Protein AF-A0A930MY38-F1 (afdb_monomer_lite)

pLDDT: mean 92.14, std 6.18, range [70.62, 98.31]

Radius of gyration: 33.49 Å; chains: 1; bounding box: 70×66×94 Å

Structure (mmCIF, N/CA/C/O backbone):
data_AF-A0A930MY38-F1
#
_entry.id   AF-A0A930MY38-F1
#
loop_
_atom_site.group_PDB
_atom_site.id
_atom_site.type_symbol
_atom_site.label_atom_id
_atom_site.label_alt_id
_atom_site.label_comp_id
_atom_site.label_asym_id
_atom_site.label_entity_id
_atom_site.label_seq_id
_atom_site.pdbx_PDB_ins_code
_atom_site.Cartn_x
_atom_site.Cartn_y
_atom_site.Cartn_z
_atom_site.occupancy
_atom_site.B_iso_or_equiv
_atom_site.auth_seq_id
_atom_site.auth_comp_id
_atom_site.auth_asym_id
_atom_site.auth_atom_id
_atom_site.pdbx_PDB_model_num
ATOM 1 N N . MET A 1 1 ? -13.242 -18.104 1.086 1.00 77.19 1 MET A N 1
ATOM 2 C CA . MET A 1 1 ? -12.466 -17.080 1.807 1.00 77.19 1 MET A CA 1
ATOM 3 C C . MET A 1 1 ? -13.375 -16.402 2.815 1.00 77.19 1 MET A C 1
ATOM 5 O O . MET A 1 1 ? -14.474 -16.008 2.438 1.00 77.19 1 MET A O 1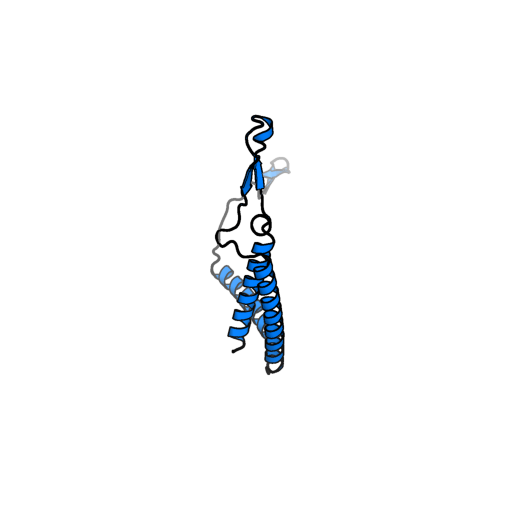
ATOM 9 N N . ASN A 1 2 ? -12.965 -16.308 4.077 1.00 91.88 2 ASN A N 1
ATOM 10 C CA . ASN A 1 2 ? -13.695 -15.535 5.090 1.00 91.88 2 ASN A CA 1
ATOM 11 C C . ASN A 1 2 ? -13.274 -14.049 5.066 1.00 91.88 2 ASN A C 1
ATOM 13 O O . ASN A 1 2 ? -12.305 -13.670 4.410 1.00 91.88 2 ASN A O 1
ATOM 17 N N . LEU A 1 3 ? -13.990 -13.188 5.797 1.00 91.69 3 LEU A N 1
ATOM 18 C CA . LEU A 1 3 ? -13.730 -11.742 5.790 1.00 91.69 3 LEU A CA 1
ATOM 19 C C . LEU A 1 3 ? -12.327 -11.382 6.323 1.00 91.69 3 LEU A C 1
ATOM 21 O O . LEU A 1 3 ? -11.711 -10.423 5.866 1.00 91.69 3 LEU A O 1
ATOM 25 N N . LYS A 1 4 ? -11.786 -12.175 7.256 1.00 92.88 4 LYS A N 1
ATOM 26 C CA . LYS A 1 4 ? -10.430 -11.987 7.789 1.00 92.88 4 LYS A CA 1
ATOM 27 C C . LYS A 1 4 ? -9.374 -12.228 6.709 1.00 92.88 4 LYS A C 1
ATOM 29 O O . LYS A 1 4 ? -8.497 -11.388 6.523 1.00 92.88 4 LYS A O 1
ATOM 34 N N . GLU A 1 5 ? -9.467 -13.351 6.006 1.00 96.31 5 GLU A N 1
ATOM 35 C CA . GLU A 1 5 ? -8.592 -13.690 4.880 1.00 96.31 5 GLU A CA 1
ATOM 36 C C . GLU A 1 5 ? -8.712 -12.650 3.762 1.00 96.31 5 GLU A C 1
ATOM 38 O O . GLU A 1 5 ? -7.701 -12.242 3.198 1.00 96.31 5 GLU A O 1
ATOM 43 N N . ALA A 1 6 ? -9.922 -12.141 3.506 1.00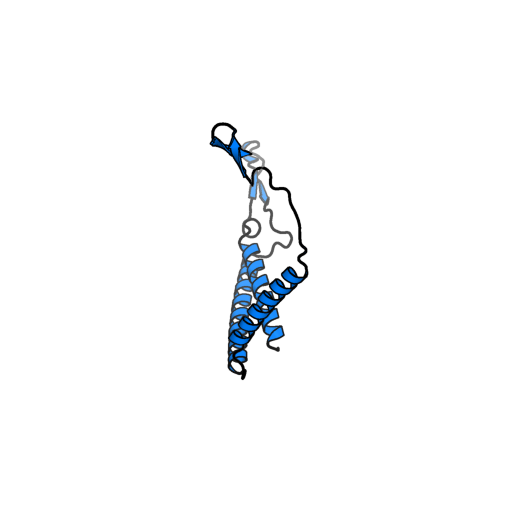 96.12 6 ALA A N 1
ATOM 44 C CA . ALA A 1 6 ? -10.151 -11.089 2.521 1.00 96.12 6 ALA A CA 1
ATOM 45 C C . ALA A 1 6 ? -9.376 -9.803 2.857 1.00 96.12 6 ALA A C 1
ATOM 47 O O . ALA A 1 6 ? -8.677 -9.261 2.004 1.00 96.12 6 ALA A O 1
ATOM 48 N N . PHE A 1 7 ? -9.414 -9.342 4.113 1.00 95.25 7 PHE A N 1
ATOM 49 C CA . PHE A 1 7 ? -8.623 -8.180 4.538 1.00 95.25 7 PHE A CA 1
ATOM 50 C C . PHE A 1 7 ? -7.111 -8.435 4.508 1.00 95.25 7 PHE A C 1
ATOM 52 O O . PHE A 1 7 ? -6.336 -7.530 4.195 1.00 95.25 7 PHE A O 1
ATOM 59 N N . GLN A 1 8 ? -6.670 -9.656 4.819 1.00 96.62 8 GLN A N 1
ATOM 60 C CA . GLN A 1 8 ? -5.258 -10.028 4.691 1.00 96.62 8 GLN A CA 1
ATOM 61 C C . GLN A 1 8 ? -4.809 -9.982 3.229 1.00 96.62 8 GLN A C 1
ATOM 63 O O . GLN A 1 8 ? -3.771 -9.391 2.933 1.00 96.62 8 GLN A O 1
ATOM 68 N N . MET A 1 9 ? -5.619 -10.523 2.318 1.00 97.19 9 MET A N 1
ATOM 69 C CA . MET A 1 9 ? -5.357 -10.468 0.885 1.00 97.19 9 MET A CA 1
ATOM 70 C C . MET A 1 9 ? -5.335 -9.022 0.378 1.00 97.19 9 MET A C 1
ATOM 72 O O . MET A 1 9 ? -4.417 -8.642 -0.338 1.00 97.19 9 MET A O 1
ATOM 76 N N . GLN A 1 10 ? -6.254 -8.165 0.834 1.00 96.44 10 GLN A N 1
ATOM 77 C CA . GLN A 1 10 ? -6.267 -6.742 0.474 1.00 96.44 10 GLN A CA 1
ATOM 78 C C . GLN A 1 10 ? -4.965 -6.019 0.869 1.00 96.44 10 GLN A C 1
ATOM 80 O O . GLN A 1 10 ? -4.473 -5.162 0.126 1.00 96.44 10 GLN A O 1
ATOM 85 N N . LYS A 1 11 ? -4.379 -6.381 2.020 1.00 97.00 11 LYS A N 1
ATOM 86 C CA . LYS A 1 11 ? -3.070 -5.872 2.450 1.00 97.00 11 LYS A CA 1
ATOM 87 C C . LYS A 1 11 ? -1.939 -6.390 1.557 1.00 97.00 11 LYS A C 1
ATOM 89 O O . LYS A 1 11 ? -1.064 -5.611 1.193 1.00 97.00 11 LYS A O 1
ATOM 94 N N . ILE A 1 12 ? -1.959 -7.676 1.201 1.00 97.81 12 ILE A N 1
ATOM 95 C CA . ILE A 1 12 ? -0.956 -8.285 0.314 1.00 97.81 12 ILE A CA 1
ATOM 96 C C . ILE A 1 12 ? -0.997 -7.628 -1.067 1.00 97.81 12 ILE A C 1
ATOM 98 O O . ILE A 1 12 ? 0.041 -7.181 -1.540 1.00 97.81 12 ILE A O 1
ATOM 102 N N . LEU A 1 13 ? -2.184 -7.493 -1.665 1.00 97.88 13 LEU A N 1
ATOM 103 C CA . LEU A 1 13 ? -2.363 -6.845 -2.966 1.00 97.88 13 LEU A CA 1
ATOM 104 C C . LEU A 1 13 ? -1.860 -5.400 -2.953 1.00 97.88 13 LEU A C 1
ATOM 106 O O . LEU A 1 13 ? -1.171 -4.988 -3.875 1.00 97.88 13 LEU A O 1
ATOM 110 N N . SER A 1 14 ? -2.153 -4.638 -1.894 1.00 97.69 14 SER A N 1
ATOM 111 C CA . SER A 1 14 ? -1.667 -3.254 -1.785 1.00 97.69 14 SER A CA 1
ATOM 112 C C . SER A 1 14 ? -0.141 -3.184 -1.720 1.00 97.69 14 SER A C 1
ATOM 114 O O . SER A 1 14 ? 0.446 -2.379 -2.429 1.00 97.69 14 SER A O 1
ATOM 116 N N . ARG A 1 15 ? 0.499 -4.079 -0.958 1.00 98.19 15 ARG A N 1
ATOM 117 C CA . ARG A 1 15 ? 1.964 -4.162 -0.908 1.00 98.19 15 ARG A CA 1
ATOM 118 C C . ARG A 1 15 ? 2.566 -4.527 -2.268 1.00 98.19 15 ARG A C 1
ATOM 120 O O . ARG A 1 15 ? 3.545 -3.919 -2.665 1.00 98.19 15 ARG A O 1
ATOM 127 N N . LEU A 1 16 ? 1.989 -5.500 -2.977 1.00 97.88 16 LEU A N 1
ATOM 128 C CA . LEU A 1 16 ? 2.488 -5.913 -4.296 1.00 97.88 16 LEU A CA 1
ATOM 129 C C . LEU A 1 16 ? 2.347 -4.798 -5.340 1.00 97.88 16 LEU A C 1
ATOM 131 O O . LEU A 1 16 ? 3.224 -4.628 -6.178 1.00 97.88 16 LEU A O 1
ATOM 135 N N . LEU A 1 17 ? 1.261 -4.022 -5.277 1.00 98.31 17 LEU A N 1
ATOM 136 C CA . LEU A 1 17 ? 1.071 -2.848 -6.130 1.00 98.31 17 LEU A CA 1
ATOM 137 C C . LEU A 1 17 ? 2.118 -1.765 -5.860 1.00 98.31 17 LEU A C 1
ATOM 139 O O . LEU A 1 17 ? 2.628 -1.177 -6.808 1.00 98.31 17 LEU A O 1
ATOM 143 N N . GLU A 1 18 ? 2.434 -1.508 -4.589 1.00 98.00 18 GLU A N 1
ATOM 144 C CA . GLU A 1 18 ? 3.494 -0.573 -4.191 1.00 98.00 18 GLU A CA 1
ATOM 145 C C . GLU A 1 18 ? 4.872 -1.059 -4.654 1.00 98.00 18 GLU A C 1
ATOM 147 O O . GLU A 1 18 ? 5.649 -0.276 -5.185 1.00 98.00 18 GLU A O 1
ATOM 152 N N . GLU A 1 19 ? 5.157 -2.354 -4.517 1.00 96.25 19 GLU A N 1
ATOM 153 C CA . GLU A 1 19 ? 6.422 -2.961 -4.942 1.00 96.25 19 GLU A CA 1
ATOM 154 C C . GLU A 1 19 ? 6.608 -2.898 -6.463 1.00 96.25 19 GLU A C 1
ATOM 156 O O . GLU A 1 19 ? 7.650 -2.459 -6.943 1.00 96.25 19 GLU A O 1
ATOM 161 N N . ALA A 1 20 ? 5.574 -3.247 -7.233 1.00 96.25 20 ALA A N 1
ATOM 162 C CA . ALA A 1 20 ? 5.607 -3.134 -8.687 1.00 96.25 20 ALA A CA 1
ATOM 163 C C . ALA A 1 20 ? 5.710 -1.671 -9.156 1.00 96.25 20 ALA A C 1
ATOM 165 O O . ALA A 1 20 ? 6.434 -1.391 -10.107 1.00 96.25 20 ALA A O 1
ATOM 166 N N . ALA A 1 21 ? 5.035 -0.732 -8.483 1.00 96.56 21 ALA A N 1
ATOM 167 C CA . ALA A 1 21 ? 5.174 0.691 -8.785 1.00 96.56 21 ALA A CA 1
ATOM 168 C C . ALA A 1 21 ? 6.590 1.198 -8.479 1.00 96.56 21 ALA A C 1
ATOM 170 O O . ALA A 1 21 ? 7.180 1.867 -9.315 1.00 96.56 21 ALA A O 1
ATOM 171 N N . SER A 1 22 ? 7.157 0.825 -7.328 1.00 95.62 22 SER A N 1
ATOM 172 C CA . SER A 1 22 ? 8.527 1.189 -6.951 1.00 95.62 22 SER A CA 1
ATOM 173 C C . SER A 1 22 ? 9.561 0.630 -7.925 1.00 95.62 22 SER A C 1
ATOM 175 O O . SER A 1 22 ? 10.534 1.312 -8.218 1.00 95.62 22 SER A O 1
ATOM 177 N N . TYR A 1 23 ? 9.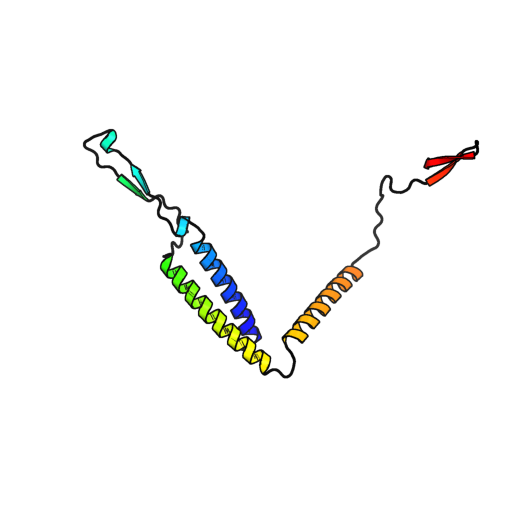358 -0.587 -8.438 1.00 95.31 23 TYR A N 1
ATOM 178 C CA . TYR A 1 23 ? 10.242 -1.171 -9.448 1.00 95.31 23 TYR A CA 1
ATOM 179 C C . TYR A 1 23 ? 10.228 -0.372 -10.759 1.00 95.31 23 TYR A C 1
ATOM 181 O O . TYR A 1 23 ? 11.269 -0.203 -11.384 1.00 95.31 23 TYR A O 1
ATOM 189 N N . LEU A 1 24 ? 9.049 0.103 -11.176 1.00 94.31 24 LEU A N 1
ATOM 190 C CA . LEU A 1 24 ? 8.867 0.894 -12.398 1.00 94.31 24 LEU A CA 1
ATOM 191 C C . LEU A 1 24 ? 9.283 2.365 -12.248 1.00 94.31 24 LEU A C 1
ATOM 193 O O . LEU A 1 24 ? 9.557 3.013 -13.253 1.00 94.31 24 LEU A O 1
ATOM 197 N N . ASP A 1 25 ? 9.283 2.894 -11.025 1.00 95.38 25 ASP A N 1
ATOM 198 C CA . ASP A 1 25 ? 9.746 4.252 -10.705 1.00 95.38 25 ASP A CA 1
ATOM 199 C C . ASP A 1 25 ? 11.280 4.350 -10.708 1.00 95.38 25 ASP A C 1
ATOM 201 O O . ASP A 1 25 ? 11.850 5.398 -11.006 1.00 95.38 25 ASP A O 1
ATOM 205 N N . ASP A 1 26 ? 11.953 3.236 -10.425 1.00 93.69 26 ASP A N 1
ATOM 206 C CA . ASP A 1 26 ? 13.404 3.124 -10.482 1.00 93.69 26 ASP A CA 1
ATOM 207 C C . ASP A 1 26 ? 13.898 3.144 -11.940 1.00 93.69 26 ASP A C 1
ATOM 209 O O . ASP A 1 26 ? 13.708 2.201 -12.719 1.00 93.69 26 ASP A O 1
ATOM 213 N N . THR A 1 27 ? 14.540 4.253 -12.313 1.00 91.00 27 THR A N 1
ATOM 214 C CA . THR A 1 27 ? 15.021 4.505 -13.674 1.00 91.00 27 THR A CA 1
ATOM 215 C C . THR A 1 27 ? 16.025 3.471 -14.146 1.00 91.00 27 THR A C 1
ATOM 217 O O . THR A 1 27 ? 16.048 3.175 -15.342 1.00 91.00 27 THR A O 1
ATOM 220 N N . ASP A 1 28 ? 16.800 2.885 -13.236 1.00 91.94 28 ASP A N 1
ATOM 221 C CA . ASP A 1 28 ? 17.829 1.911 -13.590 1.00 91.94 28 ASP A CA 1
ATOM 222 C C . ASP A 1 28 ? 17.203 0.614 -14.112 1.00 91.94 28 ASP A C 1
ATOM 224 O O . ASP A 1 28 ? 17.785 -0.069 -14.951 1.00 91.94 28 ASP A O 1
ATOM 228 N N . ASN A 1 29 ? 15.966 0.309 -13.702 1.00 90.69 29 ASN A N 1
ATOM 229 C CA . ASN A 1 29 ? 15.220 -0.867 -14.155 1.00 90.69 29 ASN A CA 1
ATOM 230 C C . ASN A 1 29 ? 14.523 -0.674 -15.502 1.00 90.69 29 ASN A C 1
ATOM 232 O O . ASN A 1 29 ? 14.216 -1.655 -16.187 1.00 90.69 29 ASN A O 1
ATOM 236 N N . VAL A 1 30 ? 14.241 0.573 -15.877 1.00 90.44 30 VAL A N 1
ATOM 237 C CA . VAL A 1 30 ? 13.450 0.901 -17.072 1.00 90.44 30 VAL A CA 1
ATOM 238 C C . VAL A 1 30 ? 14.327 1.377 -18.223 1.00 90.44 30 VAL A C 1
ATOM 240 O O . VAL A 1 30 ? 13.996 1.141 -19.387 1.00 90.44 30 VAL A O 1
ATOM 243 N N . MET A 1 31 ? 15.449 2.023 -17.919 1.00 90.44 31 MET A N 1
ATOM 244 C CA . MET A 1 31 ? 16.340 2.601 -18.915 1.00 90.44 31 MET A CA 1
ATOM 245 C C . MET A 1 31 ? 17.497 1.660 -19.251 1.00 90.44 31 MET A C 1
ATOM 247 O O . MET A 1 31 ? 17.840 0.741 -18.508 1.00 90.44 31 MET A O 1
ATOM 251 N N . THR A 1 32 ? 18.096 1.895 -20.417 1.00 90.81 32 THR A N 1
ATOM 252 C CA . THR A 1 32 ? 19.378 1.302 -20.792 1.00 90.81 32 THR A CA 1
ATOM 253 C C . THR A 1 32 ? 20.385 2.426 -20.973 1.00 90.81 32 THR A C 1
ATOM 255 O O . THR A 1 32 ? 20.108 3.400 -21.674 1.00 90.81 32 THR A O 1
ATOM 258 N N . VAL A 1 33 ? 21.541 2.289 -20.331 1.00 91.38 33 VAL A N 1
ATOM 259 C CA . VAL A 1 33 ? 22.652 3.236 -20.412 1.00 91.38 33 VAL A CA 1
ATOM 260 C C . VAL A 1 33 ? 23.761 2.579 -21.224 1.00 91.38 33 VAL A C 1
ATOM 262 O O . VAL A 1 33 ? 24.173 1.462 -20.928 1.00 91.38 33 VAL A O 1
ATOM 265 N N . THR A 1 34 ? 24.217 3.258 -22.275 1.00 94.25 34 THR A N 1
ATOM 266 C CA . THR A 1 34 ? 25.295 2.772 -23.143 1.00 94.25 34 THR A CA 1
ATOM 267 C C . THR A 1 34 ? 26.429 3.782 -23.203 1.00 94.25 34 THR A C 1
ATOM 269 O O . THR A 1 34 ? 26.216 4.934 -23.592 1.00 94.25 34 THR A O 1
ATOM 272 N N . GLU A 1 35 ? 27.640 3.343 -22.887 1.00 94.75 35 GLU A N 1
ATOM 273 C CA . GLU A 1 35 ? 28.868 4.092 -23.115 1.00 94.75 35 GLU A CA 1
ATOM 274 C C . GLU A 1 35 ? 29.378 3.844 -24.532 1.00 94.75 35 GLU A C 1
ATOM 276 O O . GLU A 1 35 ? 29.617 2.709 -24.935 1.00 94.75 35 GLU A O 1
ATOM 281 N N . LYS A 1 36 ? 29.562 4.921 -25.299 1.00 95.25 36 LYS A N 1
ATOM 282 C CA . LYS A 1 36 ? 30.088 4.853 -26.663 1.00 95.25 36 LYS A CA 1
ATOM 283 C C . LYS A 1 36 ? 31.565 5.226 -26.700 1.00 95.25 36 LYS A C 1
ATOM 285 O O . LYS A 1 36 ? 31.938 6.387 -26.526 1.00 95.25 36 LYS A O 1
ATOM 290 N N . HIS A 1 37 ? 32.410 4.2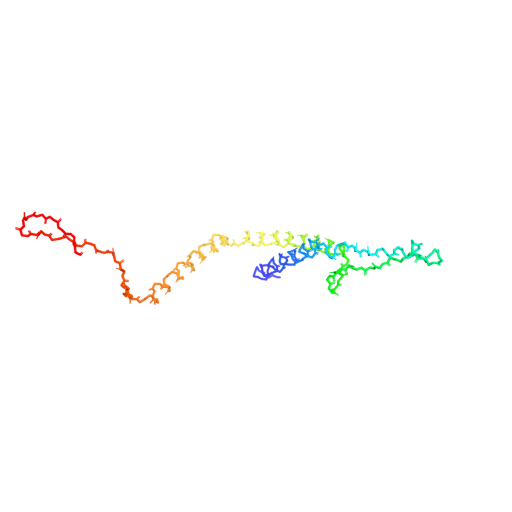50 -26.989 1.00 94.69 37 HIS A N 1
ATOM 291 C CA . HIS A 1 37 ? 33.850 4.397 -27.140 1.00 94.69 37 HIS A CA 1
ATOM 292 C C . HIS A 1 37 ? 34.212 4.758 -28.585 1.00 94.69 37 HIS A C 1
ATOM 294 O O . HIS A 1 37 ? 34.200 3.915 -29.480 1.00 94.69 37 HIS A O 1
ATOM 300 N N . LEU A 1 38 ? 34.593 6.017 -28.814 1.00 95.00 38 LEU A N 1
ATOM 301 C CA . LEU A 1 38 ? 34.930 6.550 -30.141 1.00 95.00 38 LEU A CA 1
ATOM 302 C C . LEU A 1 38 ? 36.382 6.248 -30.568 1.00 95.00 38 LEU A C 1
ATOM 304 O O . LEU A 1 38 ? 37.173 7.164 -30.811 1.00 95.00 38 LEU A O 1
ATOM 308 N N . ARG A 1 39 ? 36.767 4.967 -30.629 1.00 93.31 39 ARG A N 1
ATOM 309 C CA . ARG A 1 39 ? 38.146 4.531 -30.948 1.00 93.31 39 ARG A CA 1
ATOM 310 C C . ARG A 1 39 ? 38.615 5.000 -32.325 1.00 93.31 39 ARG A C 1
ATOM 312 O O . ARG A 1 39 ? 39.778 5.386 -32.468 1.00 93.31 39 ARG A O 1
ATOM 319 N N . SER A 1 40 ? 37.699 5.077 -33.290 1.00 93.00 40 SER A N 1
ATOM 320 C CA . SER A 1 40 ? 37.978 5.540 -34.656 1.00 93.00 40 SER A CA 1
ATOM 321 C C . SER A 1 40 ? 38.517 6.975 -34.717 1.00 93.00 40 SER A C 1
ATOM 323 O O . SER A 1 40 ? 39.204 7.350 -35.667 1.00 93.00 40 SER A O 1
ATOM 325 N N . LYS A 1 41 ? 38.238 7.798 -33.692 1.00 92.12 41 LYS A N 1
ATOM 326 C CA . LYS A 1 41 ? 38.715 9.189 -33.604 1.00 92.12 41 LYS A CA 1
ATOM 327 C C . LYS A 1 41 ? 40.199 9.303 -33.284 1.00 92.12 41 LYS A C 1
ATOM 329 O O . LYS A 1 41 ? 40.799 10.321 -33.617 1.00 92.12 41 LYS A O 1
ATOM 334 N N . VAL A 1 42 ? 40.770 8.293 -32.633 1.00 91.88 42 VAL A N 1
ATOM 335 C CA . VAL A 1 42 ? 42.196 8.251 -32.283 1.00 91.88 42 VAL A CA 1
ATOM 336 C C . VAL A 1 42 ? 42.948 7.338 -33.249 1.00 91.88 42 VAL A C 1
ATOM 338 O O . VAL A 1 42 ? 44.031 7.694 -33.705 1.00 91.88 42 VAL A O 1
ATOM 341 N N . VAL A 1 43 ? 42.360 6.188 -33.597 1.00 93.50 43 VAL A N 1
ATOM 342 C CA . VAL A 1 43 ? 42.935 5.200 -34.517 1.00 93.50 43 VAL A CA 1
ATOM 343 C C . VAL A 1 43 ? 41.918 4.901 -35.627 1.00 93.50 43 VAL A C 1
ATOM 345 O O . VAL A 1 43 ? 40.974 4.154 -35.378 1.00 93.50 43 VAL A O 1
ATOM 348 N N . PRO A 1 44 ? 42.097 5.434 -36.853 1.00 90.38 44 PRO A N 1
ATOM 349 C CA . PRO A 1 44 ? 41.103 5.336 -37.932 1.00 90.38 44 PRO A CA 1
ATOM 350 C C . PRO A 1 44 ? 40.715 3.908 -38.346 1.00 90.38 44 PRO A C 1
ATOM 352 O O . PRO A 1 44 ? 39.644 3.701 -38.907 1.00 90.38 44 PRO A O 1
ATOM 355 N N . GLU A 1 45 ? 41.584 2.929 -38.088 1.00 93.00 45 GLU A N 1
ATOM 356 C CA . GLU A 1 45 ? 41.386 1.514 -38.434 1.00 93.00 45 GLU A CA 1
ATOM 357 C C . GLU A 1 45 ? 40.560 0.741 -37.390 1.00 93.00 45 GLU A C 1
ATOM 359 O O . GLU A 1 45 ? 40.159 -0.396 -37.638 1.00 93.00 45 GLU A O 1
ATOM 364 N N . GLN A 1 46 ? 40.302 1.331 -36.216 1.00 91.38 46 GLN A N 1
ATOM 365 C CA . GLN A 1 46 ? 39.507 0.707 -35.157 1.00 91.38 46 GLN A CA 1
ATOM 366 C C . GLN A 1 46 ? 38.051 1.168 -35.215 1.00 91.38 46 GLN A C 1
ATOM 368 O O . GLN A 1 46 ? 37.766 2.358 -35.333 1.00 91.38 46 GLN A O 1
ATOM 373 N N . ALA A 1 47 ? 37.122 0.220 -35.081 1.00 92.44 47 ALA A N 1
ATOM 374 C CA . ALA A 1 47 ? 35.701 0.520 -34.970 1.00 92.44 47 ALA A CA 1
ATOM 375 C C . ALA A 1 47 ? 35.362 1.110 -33.592 1.00 92.44 47 ALA A C 1
ATOM 377 O O . ALA A 1 47 ? 35.950 0.729 -32.574 1.00 92.44 47 ALA A O 1
ATOM 378 N N . ASP A 1 48 ? 34.389 2.020 -33.575 1.00 94.31 48 ASP A N 1
ATOM 379 C CA . ASP A 1 48 ? 33.760 2.467 -32.335 1.00 94.31 48 ASP A CA 1
ATOM 380 C C . ASP A 1 48 ? 33.004 1.300 -31.683 1.00 94.31 48 ASP A C 1
ATOM 382 O O . ASP A 1 48 ? 32.520 0.395 -32.364 1.00 94.31 48 ASP A O 1
ATOM 386 N N . GLU A 1 49 ? 32.907 1.326 -30.360 1.00 94.44 49 GLU A N 1
ATOM 387 C CA . GLU A 1 49 ? 32.295 0.269 -29.555 1.00 94.44 49 GLU A CA 1
ATOM 388 C C . GLU A 1 49 ? 31.230 0.878 -28.644 1.00 94.44 49 GLU A C 1
ATOM 390 O O . GLU A 1 49 ? 31.467 1.926 -28.051 1.00 94.44 49 GLU A O 1
ATOM 395 N N . ASP A 1 50 ? 30.082 0.215 -28.518 1.00 94.12 50 ASP A N 1
ATOM 396 C CA . ASP A 1 50 ? 29.046 0.567 -27.548 1.00 94.12 50 ASP A CA 1
ATOM 397 C C . ASP A 1 50 ? 29.055 -0.486 -26.425 1.00 94.12 50 ASP A C 1
ATOM 399 O O . ASP A 1 50 ? 28.973 -1.687 -26.691 1.00 94.12 50 ASP A O 1
ATOM 403 N N . VAL A 1 51 ? 29.170 -0.045 -25.173 1.00 93.75 51 VAL A N 1
ATOM 404 C CA . VAL A 1 51 ? 29.192 -0.891 -23.972 1.00 93.75 51 VAL A CA 1
ATOM 405 C C . VAL A 1 51 ? 27.941 -0.610 -23.145 1.00 93.75 51 VAL A C 1
ATOM 407 O O . VAL A 1 51 ? 27.669 0.539 -22.814 1.00 93.75 51 VAL A O 1
ATOM 410 N N . ASP A 1 52 ? 27.172 -1.647 -22.807 1.00 91.00 52 ASP A N 1
ATOM 411 C CA . ASP A 1 52 ? 26.032 -1.521 -21.890 1.00 91.00 52 ASP A CA 1
ATOM 412 C C . ASP A 1 52 ? 26.539 -1.383 -20.448 1.00 91.00 52 ASP A C 1
ATOM 414 O O . ASP A 1 52 ? 27.211 -2.273 -19.925 1.00 91.00 52 ASP A O 1
ATOM 418 N N . CYS A 1 53 ? 26.217 -0.256 -19.823 1.00 90.69 53 CYS A N 1
ATOM 419 C CA . CYS A 1 53 ? 26.550 0.082 -18.444 1.00 90.69 53 CYS A CA 1
ATOM 420 C C . CYS A 1 53 ? 25.290 0.326 -17.596 1.00 90.69 53 CYS A C 1
ATOM 422 O O . CYS A 1 53 ? 25.330 1.046 -16.602 1.00 90.69 53 CYS A O 1
ATOM 424 N N . SER A 1 54 ? 24.158 -0.270 -17.980 1.00 89.38 54 SER A N 1
ATOM 425 C CA . SER A 1 54 ? 22.906 -0.183 -17.220 1.00 89.38 54 SER A CA 1
ATOM 426 C C . SER A 1 54 ? 23.021 -0.854 -15.844 1.00 89.38 54 SER A C 1
ATOM 428 O O . SER A 1 54 ? 23.359 -2.034 -15.754 1.00 89.38 54 SER A O 1
ATOM 430 N N . GLU A 1 55 ? 22.629 -0.157 -14.776 1.00 86.69 55 GLU A N 1
ATOM 431 C CA . GLU A 1 55 ? 22.642 -0.673 -13.394 1.00 86.69 55 GLU A CA 1
ATOM 432 C C . GLU A 1 55 ? 21.304 -1.323 -12.982 1.00 86.69 55 GLU A C 1
ATOM 434 O O . GLU A 1 55 ? 20.771 -1.083 -11.902 1.00 86.69 55 GLU A O 1
ATOM 439 N N . LYS A 1 56 ? 20.740 -2.178 -13.845 1.00 84.56 56 LYS A N 1
ATOM 440 C CA . LYS A 1 56 ? 19.446 -2.841 -13.590 1.00 84.56 56 LYS A CA 1
ATOM 441 C C . LYS A 1 56 ? 19.472 -3.659 -12.295 1.00 84.56 56 LYS A C 1
ATOM 443 O O . LYS A 1 56 ? 20.450 -4.346 -11.992 1.00 84.56 56 LYS A O 1
ATOM 448 N N . PHE A 1 57 ? 18.346 -3.686 -11.580 1.00 81.69 57 PHE A N 1
ATOM 449 C CA . PHE A 1 57 ? 18.124 -4.586 -10.450 1.00 81.69 57 PHE A CA 1
ATOM 450 C C . PHE A 1 57 ? 18.454 -6.035 -10.826 1.00 81.69 57 PHE A C 1
ATOM 452 O O . PHE A 1 57 ? 18.185 -6.474 -11.942 1.00 81.69 57 PHE A O 1
ATOM 459 N N . TYR A 1 58 ? 18.974 -6.818 -9.877 1.00 77.06 58 TYR A N 1
ATOM 460 C CA . TYR A 1 58 ? 19.535 -8.150 -10.149 1.00 77.06 58 TYR A CA 1
ATOM 461 C C . TYR A 1 58 ? 18.558 -9.151 -10.791 1.00 77.06 58 TYR A C 1
ATOM 463 O O . TYR A 1 58 ? 18.993 -10.119 -11.411 1.00 77.06 58 TYR A O 1
ATOM 471 N N . MET A 1 59 ? 17.245 -8.952 -10.632 1.00 76.75 59 MET A N 1
ATOM 472 C CA . MET A 1 59 ? 16.220 -9.785 -11.277 1.00 76.75 59 MET A CA 1
ATOM 473 C C . MET A 1 59 ? 15.840 -9.297 -12.682 1.00 76.75 59 MET A C 1
ATOM 475 O O . MET A 1 59 ? 15.253 -10.074 -13.429 1.00 76.75 59 MET A O 1
ATOM 479 N N . ALA A 1 60 ? 16.161 -8.041 -13.022 1.00 80.44 60 ALA A N 1
ATOM 480 C CA . ALA A 1 60 ? 16.000 -7.396 -14.328 1.00 80.44 60 ALA A CA 1
ATOM 481 C C . ALA A 1 60 ? 14.698 -7.772 -15.060 1.00 80.44 60 ALA A C 1
ATOM 483 O O . ALA A 1 60 ? 14.704 -8.157 -16.231 1.00 80.44 60 ALA A O 1
ATOM 484 N N . TYR A 1 61 ? 13.566 -7.686 -14.359 1.00 89.88 61 TYR A N 1
ATOM 485 C CA . TYR A 1 61 ? 12.257 -7.914 -14.955 1.00 89.88 61 TYR A CA 1
ATOM 486 C C . TYR A 1 61 ? 11.998 -6.937 -16.103 1.00 89.88 61 TYR A C 1
ATOM 488 O O . TYR A 1 61 ? 12.251 -5.738 -15.979 1.00 89.88 61 TYR A O 1
ATOM 496 N N . ASP A 1 62 ? 11.408 -7.452 -17.183 1.00 92.25 62 ASP A N 1
ATOM 497 C CA . ASP A 1 62 ? 10.876 -6.637 -18.273 1.00 92.25 62 ASP A CA 1
ATOM 498 C C . ASP A 1 62 ? 9.829 -5.638 -17.730 1.00 92.25 62 ASP A C 1
ATOM 500 O O . ASP A 1 62 ? 8.798 -6.080 -17.198 1.00 92.25 62 ASP A O 1
ATOM 504 N N . PRO A 1 63 ? 10.035 -4.311 -17.879 1.00 93.62 63 PRO A N 1
ATOM 505 C CA . PRO A 1 63 ? 9.120 -3.295 -17.356 1.00 93.62 63 PRO A CA 1
ATOM 506 C C . PRO A 1 63 ? 7.681 -3.476 -17.843 1.00 93.62 63 PRO A C 1
ATOM 508 O O . PRO A 1 63 ? 6.729 -3.288 -17.085 1.00 93.62 63 PRO A O 1
ATOM 511 N N . MET A 1 64 ? 7.494 -3.914 -19.091 1.00 95.31 64 MET A N 1
ATOM 512 C CA . MET A 1 64 ? 6.156 -4.133 -19.634 1.00 95.31 64 MET A CA 1
ATOM 513 C C . MET A 1 64 ? 5.443 -5.306 -18.941 1.00 95.31 64 MET A C 1
ATOM 515 O O . MET A 1 64 ? 4.231 -5.275 -18.722 1.00 95.31 64 MET A O 1
ATOM 519 N N . THR A 1 65 ? 6.183 -6.343 -18.555 1.00 96.12 65 THR A N 1
ATOM 520 C CA . THR A 1 65 ? 5.656 -7.464 -17.770 1.00 96.12 65 THR A CA 1
ATOM 521 C C . THR A 1 65 ? 5.256 -7.027 -16.366 1.00 96.12 65 THR A C 1
ATOM 523 O O . THR A 1 65 ? 4.171 -7.396 -15.913 1.00 96.12 65 THR A O 1
ATOM 526 N N . VAL A 1 66 ? 6.064 -6.190 -15.710 1.00 96.31 66 VAL A N 1
ATOM 527 C CA . VAL A 1 66 ? 5.728 -5.627 -14.391 1.00 96.31 66 VAL A CA 1
ATOM 528 C C . VAL A 1 66 ? 4.488 -4.733 -14.476 1.00 96.31 66 VAL A C 1
ATOM 530 O O . VAL A 1 66 ? 3.587 -4.863 -13.649 1.00 96.31 66 VAL A O 1
ATOM 533 N N . LEU A 1 67 ? 4.370 -3.905 -15.518 1.00 96.88 67 LEU A N 1
ATOM 534 C CA . LEU A 1 67 ? 3.190 -3.067 -15.751 1.00 96.88 67 LEU A CA 1
ATOM 535 C C . LEU A 1 67 ? 1.913 -3.901 -15.948 1.00 96.88 67 LEU A C 1
ATOM 537 O O . LEU A 1 67 ? 0.877 -3.610 -15.345 1.00 96.88 67 LEU A O 1
ATOM 541 N N . ARG A 1 68 ? 1.980 -4.975 -16.748 1.00 97.88 68 ARG A N 1
ATOM 542 C CA . ARG A 1 68 ? 0.853 -5.912 -16.917 1.00 97.88 68 ARG A CA 1
ATOM 543 C C . ARG A 1 68 ? 0.466 -6.580 -15.598 1.00 97.88 68 ARG A C 1
ATOM 545 O O . ARG A 1 68 ? -0.723 -6.698 -15.305 1.00 97.88 68 ARG A O 1
ATOM 552 N N . ALA A 1 69 ? 1.450 -6.998 -14.802 1.00 97.25 69 ALA A N 1
ATOM 553 C CA . ALA A 1 69 ? 1.203 -7.580 -13.487 1.00 97.25 69 ALA A CA 1
ATOM 554 C C . ALA A 1 69 ? 0.531 -6.570 -12.544 1.00 97.25 69 ALA A C 1
ATOM 556 O O . ALA A 1 69 ? -0.446 -6.914 -11.882 1.00 97.25 69 ALA A O 1
ATOM 557 N N . TRP A 1 70 ? 0.991 -5.315 -12.533 1.00 97.88 70 TRP A N 1
ATOM 558 C CA . TRP A 1 70 ? 0.380 -4.237 -11.755 1.00 97.88 70 TRP A CA 1
ATOM 559 C C . TRP A 1 70 ? -1.095 -4.027 -12.130 1.00 97.88 70 TRP A C 1
ATOM 561 O O . TRP A 1 70 ? -1.950 -3.958 -11.247 1.00 97.88 70 TRP A O 1
ATOM 571 N N . HIS A 1 71 ? -1.420 -4.015 -13.428 1.00 98.06 71 HIS A N 1
ATOM 572 C CA . HIS A 1 71 ? -2.805 -3.887 -13.896 1.00 98.06 71 HIS A CA 1
ATOM 573 C C . HIS A 1 71 ? -3.687 -5.052 -13.420 1.00 98.06 71 HIS A C 1
ATOM 575 O O . HIS A 1 71 ? -4.761 -4.832 -12.862 1.00 98.06 71 HIS A O 1
ATOM 581 N N . ALA A 1 72 ? -3.215 -6.294 -13.564 1.00 98.12 72 ALA A N 1
ATOM 582 C CA . ALA A 1 72 ? -3.945 -7.472 -13.092 1.00 98.12 72 ALA A CA 1
ATOM 583 C C . ALA A 1 72 ? -4.158 -7.459 -11.563 1.00 98.12 72 ALA A C 1
ATOM 585 O O . ALA A 1 72 ? -5.229 -7.817 -11.070 1.00 98.12 72 ALA A O 1
ATOM 586 N N . LEU A 1 73 ? -3.161 -7.002 -10.796 1.00 98.19 73 LEU A N 1
ATOM 587 C CA . LEU A 1 73 ? -3.276 -6.835 -9.343 1.00 98.19 73 LEU A CA 1
ATOM 588 C C . LEU A 1 73 ? -4.318 -5.774 -8.962 1.00 98.19 73 LEU A C 1
ATOM 590 O O . LEU A 1 73 ? -5.024 -5.947 -7.965 1.00 98.19 73 LEU A O 1
ATOM 594 N N . MET A 1 74 ? -4.436 -4.695 -9.742 1.00 98.06 74 MET A N 1
ATOM 595 C CA . MET A 1 74 ? -5.469 -3.677 -9.536 1.00 98.06 74 MET A CA 1
ATOM 596 C C . MET A 1 74 ? -6.872 -4.236 -9.765 1.00 98.06 74 MET A C 1
ATOM 598 O O . MET A 1 74 ? -7.737 -4.056 -8.906 1.00 98.06 74 MET A O 1
ATOM 602 N N . GLU A 1 75 ? -7.090 -4.966 -10.860 1.00 98.19 75 GLU A N 1
ATOM 603 C CA . GLU A 1 75 ? -8.382 -5.605 -11.146 1.00 98.19 75 GLU A CA 1
ATOM 604 C C . GLU A 1 75 ? -8.807 -6.557 -10.017 1.00 98.19 75 GLU A C 1
ATOM 606 O O . GLU A 1 75 ? -9.954 -6.526 -9.555 1.00 98.19 75 GLU A O 1
ATOM 611 N N . GLU A 1 76 ? -7.870 -7.365 -9.512 1.00 97.81 76 GLU A N 1
ATOM 612 C CA . GLU A 1 76 ? -8.143 -8.273 -8.398 1.00 97.81 76 GLU A CA 1
ATOM 613 C C . GLU A 1 76 ? -8.418 -7.508 -7.094 1.00 97.81 76 GLU A C 1
ATOM 615 O O . GLU A 1 76 ? -9.338 -7.858 -6.351 1.00 97.81 76 GLU A O 1
ATOM 620 N N . LYS A 1 77 ? -7.691 -6.414 -6.824 1.00 97.44 77 LYS A N 1
ATOM 621 C CA . LYS A 1 77 ? -7.938 -5.552 -5.656 1.00 97.44 77 LYS A CA 1
ATOM 622 C C . LYS A 1 77 ? -9.339 -4.948 -5.688 1.00 97.44 77 LYS A C 1
ATOM 624 O O . LYS A 1 77 ? -10.012 -4.919 -4.653 1.00 97.44 77 LYS A O 1
ATOM 629 N N . GLU A 1 78 ? -9.803 -4.499 -6.848 1.00 97.69 78 GLU A N 1
ATOM 630 C CA . GLU A 1 78 ? -11.161 -3.983 -7.005 1.00 97.69 78 GLU A CA 1
ATOM 631 C C . GLU A 1 78 ? -12.221 -5.069 -6.824 1.00 97.69 78 GLU A C 1
ATOM 633 O O . GLU A 1 78 ? -13.205 -4.871 -6.103 1.00 97.69 78 GLU A O 1
ATOM 638 N N . ARG A 1 79 ? -12.022 -6.234 -7.450 1.00 97.69 79 ARG A N 1
ATOM 639 C CA . ARG A 1 79 ? -12.919 -7.386 -7.316 1.00 97.69 79 ARG A CA 1
ATOM 640 C C . ARG A 1 79 ? -13.048 -7.814 -5.856 1.00 97.69 79 ARG A C 1
ATOM 642 O O . ARG A 1 79 ? -14.165 -8.002 -5.368 1.00 97.69 79 ARG A O 1
ATOM 649 N N . LEU A 1 80 ? -11.923 -7.916 -5.153 1.00 97.56 80 LEU A N 1
ATOM 650 C CA . LEU A 1 80 ? -11.878 -8.224 -3.730 1.00 97.56 80 LEU A CA 1
ATOM 651 C C . LEU A 1 80 ? -12.596 -7.156 -2.899 1.00 97.56 80 LEU A C 1
ATOM 653 O O . LEU A 1 80 ? -13.383 -7.496 -2.017 1.00 97.56 80 LEU A O 1
ATOM 657 N N . GLY A 1 81 ? -12.373 -5.873 -3.197 1.00 96.94 81 GLY A N 1
ATOM 658 C CA . GLY A 1 81 ? -13.045 -4.759 -2.530 1.00 96.94 81 GLY A CA 1
ATOM 659 C C . GLY A 1 81 ? -14.568 -4.829 -2.660 1.00 96.94 81 GLY A C 1
ATOM 660 O O . GLY A 1 81 ? -15.274 -4.717 -1.658 1.00 96.94 81 GLY A O 1
ATOM 661 N N . ARG A 1 82 ? -15.081 -5.109 -3.867 1.00 97.06 82 ARG A N 1
ATOM 662 C CA . ARG A 1 82 ? -16.522 -5.309 -4.103 1.00 97.06 82 ARG A CA 1
ATOM 663 C C . ARG A 1 82 ? -17.074 -6.478 -3.285 1.00 97.06 82 ARG A C 1
ATOM 665 O O . ARG A 1 82 ? -18.105 -6.326 -2.629 1.00 97.06 82 ARG A O 1
ATOM 672 N N . ALA A 1 83 ? -16.368 -7.608 -3.264 1.00 96.25 83 ALA A N 1
ATOM 673 C CA . ALA A 1 83 ? -16.768 -8.779 -2.485 1.00 96.25 83 ALA A CA 1
ATOM 674 C C . ALA A 1 83 ? -16.777 -8.504 -0.967 1.00 96.25 83 ALA A C 1
ATOM 676 O O . ALA A 1 83 ? -17.708 -8.914 -0.275 1.00 96.25 83 ALA A O 1
ATOM 677 N N . ILE A 1 84 ? -15.784 -7.770 -0.447 1.00 95.94 84 ILE A N 1
ATOM 678 C CA . ILE A 1 84 ? -15.732 -7.347 0.963 1.00 95.94 84 ILE A CA 1
ATOM 679 C C . ILE A 1 84 ? -16.923 -6.447 1.300 1.00 95.94 84 ILE A C 1
ATOM 681 O O . ILE A 1 84 ? -17.584 -6.674 2.313 1.00 95.94 84 ILE A O 1
ATOM 685 N N . THR A 1 85 ? -17.221 -5.447 0.467 1.00 95.12 85 THR A N 1
ATOM 686 C CA . THR A 1 85 ? -18.362 -4.545 0.680 1.00 95.12 85 THR A CA 1
ATOM 687 C C . THR A 1 85 ? -19.681 -5.309 0.696 1.00 95.12 85 THR A C 1
ATOM 689 O O . THR A 1 85 ? -20.491 -5.111 1.600 1.00 95.12 85 THR A O 1
ATOM 692 N N . GLN A 1 86 ? -19.882 -6.228 -0.250 1.00 94.56 86 GLN A N 1
ATOM 693 C CA . GLN A 1 86 ? -21.076 -7.070 -0.279 1.00 94.56 86 GLN A CA 1
ATOM 694 C C . GLN A 1 86 ? -21.181 -7.941 0.979 1.00 94.56 86 GLN A C 1
ATOM 696 O O . GLN A 1 86 ? -22.239 -7.995 1.602 1.00 94.56 86 GLN A O 1
ATOM 701 N N . ALA A 1 87 ? -20.081 -8.574 1.394 1.00 93.94 87 ALA A N 1
ATOM 702 C CA . ALA A 1 87 ? -20.055 -9.385 2.605 1.00 93.94 87 ALA A CA 1
ATOM 703 C C . ALA A 1 87 ? -20.417 -8.556 3.847 1.00 93.94 87 ALA A C 1
ATOM 705 O O . ALA A 1 87 ? -21.255 -8.986 4.637 1.00 93.94 87 ALA A O 1
ATOM 706 N N . LYS A 1 88 ? -19.866 -7.342 3.986 1.00 94.00 88 LYS A N 1
ATOM 707 C CA . LYS A 1 88 ? -20.220 -6.414 5.074 1.00 94.00 88 LYS A CA 1
ATOM 708 C C . LYS A 1 88 ? -21.703 -6.046 5.067 1.00 94.00 88 LYS A C 1
ATOM 710 O O . LYS A 1 88 ? -22.314 -6.034 6.128 1.00 94.00 88 LYS A O 1
ATOM 715 N N . ALA A 1 89 ? -22.283 -5.784 3.896 1.00 92.12 89 ALA A N 1
ATOM 716 C CA . ALA A 1 89 ? -23.689 -5.397 3.769 1.00 92.12 89 ALA A CA 1
ATOM 717 C C . ALA A 1 89 ? -24.664 -6.501 4.216 1.00 92.12 89 ALA A C 1
ATOM 719 O O . ALA A 1 89 ? -25.764 -6.204 4.667 1.00 92.12 89 ALA A O 1
ATOM 720 N N . THR A 1 90 ? -24.261 -7.772 4.121 1.00 92.06 90 THR A N 1
ATOM 721 C CA . THR A 1 90 ? -25.076 -8.912 4.582 1.00 92.06 90 THR A CA 1
ATOM 722 C C . THR A 1 90 ? -24.990 -9.176 6.088 1.00 92.06 90 THR A C 1
ATOM 724 O O . THR A 1 90 ? -25.717 -10.023 6.607 1.00 92.06 90 THR A O 1
ATOM 727 N N . MET A 1 91 ? -24.105 -8.484 6.812 1.00 91.50 91 MET A N 1
ATOM 728 C CA . MET A 1 91 ? -23.947 -8.678 8.252 1.00 91.50 91 MET A CA 1
ATOM 729 C C . MET A 1 91 ? -25.072 -7.980 9.024 1.00 91.50 91 MET A C 1
ATOM 731 O O . MET A 1 91 ? -25.446 -6.853 8.720 1.00 91.50 91 MET A O 1
ATOM 735 N N . ALA A 1 92 ? -25.565 -8.623 10.086 1.00 91.00 92 ALA A N 1
ATOM 736 C CA . ALA A 1 92 ? -26.578 -8.032 10.967 1.00 91.00 92 ALA A CA 1
ATOM 737 C C . ALA A 1 92 ? -26.060 -6.809 11.752 1.00 91.00 92 ALA A C 1
ATOM 739 O O . ALA A 1 92 ? -26.839 -5.961 12.179 1.00 91.00 92 ALA A O 1
ATOM 740 N N . LEU A 1 93 ? -24.743 -6.728 11.958 1.00 91.50 93 LEU A N 1
ATOM 741 C CA . LEU A 1 93 ? -24.074 -5.606 12.610 1.00 91.50 93 LEU A CA 1
ATOM 742 C C . LEU A 1 93 ? -23.427 -4.697 11.561 1.00 91.50 93 LEU A C 1
ATOM 744 O O . LEU A 1 93 ? -22.831 -5.188 10.601 1.00 91.50 93 LEU A O 1
ATOM 748 N N . ASN A 1 94 ? -23.461 -3.380 11.782 1.00 92.94 94 ASN A N 1
ATOM 749 C CA . ASN A 1 94 ? -22.682 -2.441 10.977 1.00 92.94 94 ASN A CA 1
ATOM 750 C C . ASN A 1 94 ? -21.189 -2.615 11.298 1.00 92.94 94 ASN A C 1
ATOM 752 O O . ASN A 1 94 ? -20.691 -2.129 12.318 1.00 92.94 94 ASN A O 1
ATOM 756 N N . PHE A 1 95 ? -20.494 -3.356 10.434 1.00 92.06 95 PHE A N 1
ATOM 757 C CA . PHE A 1 95 ? -19.104 -3.747 10.648 1.00 92.06 95 PHE A CA 1
ATOM 758 C C . PHE A 1 95 ? -18.172 -2.543 10.795 1.00 92.06 95 PHE A C 1
ATOM 760 O O . PHE A 1 95 ? -17.306 -2.553 11.668 1.00 92.06 95 PHE A O 1
ATOM 767 N N . ASP A 1 96 ? -18.354 -1.506 9.977 1.00 92.00 96 ASP A N 1
ATOM 768 C CA . ASP A 1 96 ? -17.459 -0.348 9.963 1.00 92.00 96 ASP A CA 1
ATOM 769 C C . ASP A 1 96 ? -17.601 0.479 11.245 1.00 92.00 96 ASP A C 1
ATOM 771 O O . ASP A 1 96 ? -16.596 0.839 11.863 1.00 92.00 96 ASP A O 1
ATOM 775 N N . THR A 1 97 ? -18.834 0.681 11.720 1.00 94.75 97 THR A N 1
ATOM 776 C CA . THR A 1 97 ? -19.086 1.325 13.018 1.00 94.75 97 THR A CA 1
ATOM 777 C C . THR A 1 97 ? -18.483 0.517 14.166 1.00 94.75 97 THR A C 1
ATOM 779 O O . THR A 1 97 ? -17.727 1.060 14.972 1.00 94.75 97 THR A O 1
ATOM 782 N N . ALA A 1 98 ? -18.744 -0.793 14.218 1.00 94.19 98 ALA A N 1
ATOM 783 C CA . ALA A 1 98 ? -18.223 -1.657 15.278 1.00 94.19 98 ALA A CA 1
ATOM 784 C C . ALA A 1 98 ? -16.682 -1.701 15.293 1.00 94.19 98 ALA A C 1
ATOM 786 O O . ALA A 1 98 ? -16.058 -1.726 16.360 1.00 94.19 98 ALA A O 1
ATOM 787 N N . ALA A 1 99 ? -16.049 -1.687 14.117 1.00 92.81 99 ALA A N 1
ATOM 788 C CA . ALA A 1 99 ? -14.598 -1.664 13.986 1.00 92.81 99 ALA A CA 1
ATOM 789 C C . ALA A 1 99 ? -13.987 -0.351 14.508 1.00 92.81 99 ALA A C 1
ATOM 791 O O . ALA A 1 99 ? -13.008 -0.396 15.263 1.00 92.81 99 ALA A O 1
ATOM 792 N N . GLU A 1 100 ? -14.567 0.802 14.162 1.00 95.75 100 GLU A N 1
ATOM 793 C CA . GLU A 1 100 ? -14.087 2.107 14.636 1.00 95.75 100 GLU A CA 1
ATOM 794 C C . GLU A 1 100 ? -14.315 2.299 16.142 1.00 95.75 100 GLU A C 1
ATOM 796 O O . GLU A 1 100 ? -13.407 2.745 16.851 1.00 95.75 100 GLU A O 1
ATOM 801 N N . GLU A 1 101 ? -15.453 1.861 16.682 1.00 96.94 101 GLU A N 1
ATOM 802 C CA . GLU A 1 101 ? -15.675 1.855 18.132 1.00 96.94 101 GLU A CA 1
ATOM 803 C C . GLU A 1 101 ? -14.647 0.985 18.862 1.00 96.94 101 GLU A C 1
ATOM 805 O O . GLU A 1 101 ? -14.077 1.390 19.881 1.00 96.94 101 GLU A O 1
ATOM 810 N N . ASN A 1 102 ? -14.351 -0.204 18.333 1.00 96.62 102 ASN A N 1
ATOM 811 C CA . ASN A 1 102 ? -13.344 -1.080 18.920 1.00 96.62 102 ASN A CA 1
ATOM 812 C C . ASN A 1 102 ? -11.940 -0.452 18.859 1.00 96.62 102 ASN A C 1
ATOM 814 O O . ASN A 1 102 ? -11.157 -0.556 19.805 1.00 96.62 102 ASN A O 1
ATOM 818 N N . LYS A 1 103 ? -11.611 0.264 17.780 1.00 97.06 103 LYS A N 1
ATOM 819 C CA . LYS A 1 103 ? -10.358 1.022 17.656 1.00 97.06 103 LYS A CA 1
ATOM 820 C C . LYS A 1 103 ? -10.272 2.145 18.694 1.00 97.06 103 LYS A C 1
ATOM 822 O O . LYS A 1 103 ? -9.222 2.294 19.326 1.00 97.06 103 LYS A O 1
ATOM 827 N N . ALA A 1 104 ? -11.365 2.871 18.936 1.00 97.69 104 ALA A N 1
ATOM 828 C CA . ALA A 1 104 ? -11.447 3.887 19.985 1.00 97.69 104 ALA A CA 1
ATOM 829 C C . ALA A 1 104 ? -11.255 3.278 21.385 1.00 97.69 104 ALA A C 1
ATOM 831 O O . ALA A 1 104 ? -10.416 3.755 22.154 1.00 97.69 104 ALA A O 1
ATOM 832 N N . ARG A 1 105 ? -11.936 2.161 21.684 1.00 98.06 105 ARG A N 1
ATOM 833 C CA . ARG A 1 105 ? -11.769 1.410 22.943 1.00 98.06 105 ARG A CA 1
ATOM 834 C C . ARG A 1 105 ? -10.322 0.965 23.140 1.00 98.06 105 ARG A C 1
ATOM 836 O O . ARG A 1 105 ? -9.739 1.220 24.190 1.00 98.06 105 ARG A O 1
ATOM 843 N N . ARG A 1 106 ? -9.693 0.376 22.117 1.00 97.75 106 ARG A N 1
ATOM 844 C CA . ARG A 1 106 ? -8.279 -0.043 22.169 1.00 97.75 106 ARG A CA 1
ATOM 845 C C . ARG A 1 106 ? -7.330 1.135 22.380 1.00 97.75 106 ARG A C 1
ATOM 847 O O . ARG A 1 106 ? -6.364 1.002 23.127 1.00 97.75 106 ARG A O 1
ATOM 854 N N . ARG A 1 107 ? -7.584 2.286 21.748 1.00 97.62 107 ARG A N 1
ATOM 855 C CA . ARG A 1 107 ? -6.797 3.510 21.968 1.00 97.62 107 ARG A CA 1
ATOM 856 C C . ARG A 1 107 ? -6.906 3.979 23.418 1.00 97.62 107 ARG A C 1
ATOM 858 O O . ARG A 1 107 ? -5.885 4.294 24.021 1.00 97.62 107 ARG A O 1
ATOM 865 N N . PHE A 1 108 ? -8.111 3.984 23.981 1.00 97.81 108 PHE A N 1
ATOM 866 C CA . PHE A 1 108 ? -8.321 4.359 25.376 1.00 97.81 108 PHE A CA 1
ATOM 867 C C . PHE A 1 108 ? -7.649 3.378 26.344 1.00 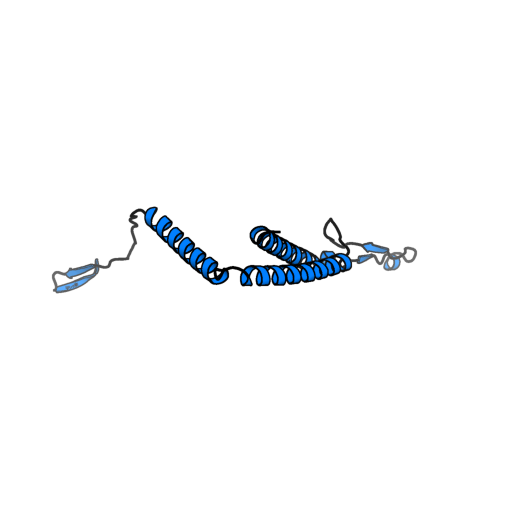97.81 108 PHE A C 1
ATOM 869 O O . PHE A 1 108 ? -6.940 3.811 27.248 1.00 97.81 108 PHE A O 1
ATOM 876 N N . LEU A 1 109 ? -7.760 2.069 26.097 1.00 98.12 109 LEU A N 1
ATOM 877 C CA . LEU A 1 109 ? -7.070 1.043 26.883 1.00 98.12 109 LEU A CA 1
ATOM 878 C C . LEU A 1 109 ? -5.547 1.230 26.880 1.00 98.12 109 LEU A C 1
ATOM 880 O O . LEU A 1 109 ? -4.926 1.111 27.930 1.00 98.12 109 LEU A O 1
ATOM 884 N N . LYS A 1 110 ? -4.939 1.595 25.741 1.00 97.44 110 LYS A N 1
ATOM 885 C CA . LYS A 1 110 ? -3.504 1.939 25.689 1.00 97.44 110 LYS A CA 1
ATOM 886 C C . LYS A 1 110 ? -3.165 3.142 26.572 1.00 97.44 110 LYS A C 1
ATOM 888 O O . LYS A 1 110 ? -2.130 3.143 27.231 1.00 97.44 110 LYS A O 1
ATOM 893 N N . THR A 1 111 ? -4.027 4.158 26.602 1.00 97.38 111 THR A N 1
ATOM 894 C CA . THR A 1 111 ? -3.853 5.309 27.498 1.00 97.38 111 THR A CA 1
ATOM 895 C C . THR A 1 111 ? -3.942 4.888 28.960 1.00 97.38 111 THR A C 1
ATOM 897 O O . THR A 1 111 ? -3.080 5.283 29.738 1.00 97.38 111 THR A O 1
ATOM 900 N N . LEU A 1 112 ? -4.936 4.074 29.327 1.00 97.56 112 LEU A N 1
ATOM 901 C CA . LEU A 1 112 ? -5.088 3.565 30.691 1.00 97.56 112 LEU A CA 1
ATOM 902 C C . LEU A 1 112 ? -3.893 2.707 31.121 1.00 97.56 112 LEU A C 1
ATOM 904 O O . LEU A 1 112 ? -3.384 2.902 32.220 1.00 97.56 112 LEU A O 1
ATOM 908 N N . ALA A 1 113 ? -3.400 1.827 30.246 1.00 96.88 113 ALA A N 1
ATOM 909 C CA . ALA A 1 113 ? -2.200 1.033 30.501 1.00 96.88 113 ALA A CA 1
ATOM 910 C C . ALA A 1 113 ? -0.995 1.941 30.789 1.00 96.88 113 ALA A C 1
ATOM 912 O O . ALA A 1 113 ? -0.381 1.833 31.849 1.00 96.88 113 ALA A O 1
ATOM 913 N N . ARG A 1 114 ? -0.751 2.941 29.930 1.00 95.94 114 ARG A N 1
ATOM 914 C CA . ARG A 1 114 ? 0.308 3.936 30.149 1.00 95.94 114 ARG A CA 1
ATOM 915 C C . ARG A 1 114 ? 0.143 4.677 31.478 1.00 95.94 114 ARG A C 1
ATOM 917 O O . ARG A 1 114 ? 1.127 4.879 32.175 1.00 95.94 114 ARG A O 1
ATOM 924 N N . LEU A 1 115 ? -1.076 5.092 31.830 1.00 95.50 115 LEU A N 1
ATOM 925 C CA . LEU A 1 115 ? -1.349 5.764 33.106 1.00 95.50 115 LEU A CA 1
ATOM 926 C C . LEU A 1 115 ? -1.057 4.847 34.301 1.00 95.50 115 LEU A C 1
ATOM 928 O O . LEU A 1 115 ? -0.481 5.300 35.283 1.00 95.50 115 LEU A O 1
ATOM 932 N N . SER A 1 116 ? -1.408 3.562 34.212 1.00 95.50 116 SER A N 1
ATOM 933 C CA . SER A 1 116 ? -1.156 2.589 35.284 1.00 95.50 116 SER A CA 1
ATOM 934 C C . SER A 1 116 ? 0.337 2.312 35.512 1.00 95.50 116 SER A C 1
ATOM 936 O O . SER A 1 116 ? 0.776 2.072 36.642 1.00 95.50 116 SER A O 1
ATOM 938 N N . GLU A 1 117 ? 1.128 2.393 34.442 1.00 94.31 117 GLU A N 1
ATOM 939 C CA . GLU A 1 117 ? 2.581 2.218 34.460 1.00 94.31 117 GLU A CA 1
ATOM 940 C C . GLU A 1 117 ? 3.321 3.482 34.913 1.00 94.31 117 GLU A C 1
ATOM 942 O O . GLU A 1 117 ? 4.481 3.403 35.323 1.00 94.31 117 GLU A O 1
ATOM 947 N N . GLN A 1 118 ? 2.673 4.653 34.884 1.00 92.38 118 GLN A N 1
ATOM 948 C CA . GLN A 1 118 ? 3.301 5.881 35.354 1.00 92.38 118 GLN A CA 1
ATOM 949 C C . GLN A 1 118 ? 3.610 5.808 36.854 1.00 92.38 118 GLN A C 1
ATOM 951 O O . GLN A 1 118 ? 2.864 5.281 37.685 1.00 92.38 118 GLN A O 1
ATOM 956 N N . ARG A 1 119 ? 4.765 6.368 37.202 1.00 89.25 119 ARG A N 1
ATOM 957 C CA . ARG A 1 119 ? 5.229 6.563 38.572 1.00 89.25 119 ARG A CA 1
ATOM 958 C C . ARG A 1 119 ? 5.545 8.037 38.756 1.00 89.25 119 ARG A C 1
ATOM 960 O O . ARG A 1 119 ? 5.966 8.705 37.811 1.00 89.25 119 ARG A O 1
ATOM 967 N N . SER A 1 120 ? 5.333 8.545 39.965 1.00 87.44 120 SER A N 1
ATOM 968 C CA . SER A 1 120 ? 5.707 9.913 40.310 1.00 87.44 120 SER A CA 1
ATOM 969 C C . SER A 1 120 ? 7.212 10.098 40.127 1.00 87.44 120 SER A C 1
ATOM 971 O O . SER A 1 120 ? 8.006 9.329 40.663 1.00 87.44 120 SER A O 1
ATOM 973 N N . THR A 1 121 ? 7.604 11.131 39.385 1.00 87.06 121 THR A N 1
ATOM 974 C CA . THR A 1 121 ? 9.009 11.507 39.190 1.00 87.06 121 THR A CA 1
ATOM 975 C C . THR A 1 121 ? 9.212 12.950 39.614 1.00 87.06 121 THR A C 1
ATOM 977 O O . THR A 1 121 ? 8.431 13.819 39.221 1.00 87.06 121 THR A O 1
ATOM 980 N N . SER A 1 122 ? 10.281 13.231 40.354 1.00 85.12 122 SER A N 1
ATOM 981 C CA . SER A 1 122 ? 10.734 14.596 40.610 1.00 85.12 122 SER A CA 1
ATOM 982 C C . SER A 1 122 ? 11.885 14.947 39.665 1.00 85.12 122 SER A C 1
ATOM 984 O O . SER A 1 122 ? 12.726 14.113 39.332 1.00 85.12 122 SER A O 1
ATOM 986 N N . ARG A 1 123 ? 11.920 16.197 39.193 1.00 84.12 123 ARG A N 1
ATOM 987 C CA . ARG A 1 123 ? 13.042 16.732 38.413 1.00 84.12 123 ARG A CA 1
ATOM 988 C C . ARG A 1 123 ? 13.302 18.167 38.837 1.00 84.12 123 ARG A C 1
ATOM 990 O O . ARG A 1 123 ? 12.384 18.982 38.864 1.00 84.12 123 ARG A O 1
ATOM 997 N N . MET A 1 124 ? 14.560 18.484 39.122 1.00 82.25 124 MET A N 1
ATOM 998 C CA . MET A 1 124 ? 14.969 19.851 39.423 1.00 82.25 124 MET A CA 1
ATOM 999 C C . MET A 1 124 ? 14.887 20.705 38.150 1.00 82.25 124 MET A C 1
ATOM 1001 O O . MET A 1 124 ? 15.611 20.461 37.184 1.00 82.25 124 MET A O 1
ATOM 1005 N N . LYS A 1 125 ? 13.997 21.703 38.136 1.00 82.44 125 LYS A N 1
ATOM 1006 C CA . LYS A 1 125 ? 13.936 22.731 37.088 1.00 82.44 125 LYS A CA 1
ATOM 1007 C C . LYS A 1 125 ? 14.674 23.981 37.570 1.00 82.44 125 LYS A C 1
ATOM 1009 O O . LYS A 1 125 ? 14.169 24.704 38.425 1.00 82.44 125 LYS A O 1
ATOM 1014 N N . ARG A 1 126 ? 15.868 24.241 37.026 1.00 80.12 126 ARG A N 1
ATOM 1015 C CA . ARG A 1 126 ? 16.630 25.466 37.327 1.00 80.12 126 ARG A CA 1
ATOM 1016 C C . ARG A 1 126 ? 15.852 26.696 36.838 1.00 80.12 126 ARG A C 1
ATOM 1018 O O . ARG A 1 126 ? 15.400 26.708 35.698 1.00 80.12 126 ARG A O 1
ATOM 1025 N N . GLY A 1 127 ? 15.690 27.702 37.700 1.00 77.69 127 GLY A N 1
ATOM 1026 C CA . GLY A 1 127 ? 15.046 28.982 37.371 1.00 77.69 127 GLY A CA 1
ATOM 1027 C C . GLY A 1 127 ? 13.511 28.978 37.297 1.00 77.69 127 GLY A C 1
ATOM 1028 O O . GLY A 1 127 ? 12.938 29.985 36.894 1.00 77.69 127 GLY A O 1
ATOM 1029 N N . ALA A 1 128 ? 12.833 27.884 37.670 1.00 70.62 128 ALA A N 1
ATOM 1030 C CA . ALA A 1 128 ? 11.371 27.752 37.550 1.00 70.62 128 ALA A CA 1
ATOM 1031 C C . ALA A 1 128 ? 10.566 28.266 38.763 1.00 70.62 128 ALA A C 1
ATOM 1033 O O . ALA A 1 128 ? 9.349 28.103 38.802 1.00 70.62 128 ALA A O 1
ATOM 1034 N N . GLY A 1 129 ? 11.226 28.896 39.732 1.00 72.81 129 GLY A N 1
ATOM 1035 C CA . GLY A 1 129 ? 10.590 29.621 40.825 1.00 72.81 129 GLY A CA 1
ATOM 1036 C C . GLY A 1 129 ? 11.449 30.829 41.161 1.00 72.81 129 GLY A C 1
ATOM 1037 O O . GLY A 1 129 ? 12.626 30.661 41.459 1.00 72.81 129 GLY A O 1
ATOM 1038 N N . LYS A 1 130 ? 10.878 32.028 41.048 1.00 75.50 130 LYS A N 1
ATOM 1039 C CA . LYS A 1 130 ? 11.424 33.242 41.656 1.00 75.50 130 LYS A CA 1
ATOM 1040 C C . LYS A 1 130 ? 10.490 33.579 42.802 1.00 75.50 130 LYS A C 1
ATOM 1042 O O . LYS A 1 130 ? 9.334 33.929 42.559 1.00 75.50 130 LYS A O 1
ATOM 1047 N N . GLY A 1 131 ? 10.950 33.366 44.027 1.00 79.56 131 GLY A N 1
ATOM 1048 C CA . GLY A 1 131 ? 10.232 33.859 45.193 1.00 79.56 131 GLY A CA 1
ATOM 1049 C C . GLY A 1 131 ? 10.554 35.335 45.376 1.00 79.56 131 GLY A C 1
ATOM 1050 O O . GLY A 1 131 ? 11.555 35.809 44.852 1.00 79.56 131 GLY A O 1
ATOM 1051 N N . TYR A 1 132 ? 9.723 36.075 46.100 1.00 86.88 132 TYR A N 1
ATOM 1052 C CA . TYR A 1 132 ? 10.035 37.454 46.460 1.00 86.88 132 TYR A CA 1
ATOM 1053 C C . TYR A 1 132 ? 9.911 37.629 47.969 1.00 86.88 132 TYR A C 1
ATOM 1055 O O . TYR A 1 132 ? 8.949 37.148 48.564 1.00 86.88 132 TYR A O 1
ATOM 1063 N N . VAL A 1 133 ? 10.863 38.336 48.574 1.00 87.75 133 VAL A N 1
ATOM 1064 C CA . VAL A 1 133 ? 10.785 38.780 49.973 1.00 87.75 133 VAL A CA 1
ATOM 1065 C C . VAL A 1 133 ? 10.873 40.295 50.028 1.00 87.75 133 VAL A C 1
ATOM 1067 O O . VAL A 1 133 ? 11.525 40.905 49.179 1.00 87.75 133 VAL A O 1
ATOM 1070 N N . PHE A 1 134 ? 10.248 40.905 51.030 1.00 88.06 134 PHE A N 1
ATOM 1071 C CA . PHE A 1 134 ? 10.500 42.308 51.332 1.00 88.06 134 PHE A CA 1
ATOM 1072 C C . PHE A 1 134 ? 11.837 42.437 52.060 1.00 88.06 134 PHE A C 1
ATOM 1074 O O . PHE A 1 134 ? 12.087 41.745 53.049 1.00 88.06 134 PHE A O 1
ATOM 1081 N N . ASN A 1 135 ? 12.711 43.299 51.550 1.00 86.69 135 ASN A N 1
ATOM 1082 C CA . ASN A 1 135 ? 13.942 43.656 52.231 1.00 86.69 135 ASN A CA 1
ATOM 1083 C C . ASN A 1 135 ? 13.631 44.559 53.445 1.00 86.69 135 ASN A C 1
ATOM 1085 O O . ASN A 1 135 ? 12.491 44.968 53.672 1.00 86.69 135 ASN A O 1
ATOM 1089 N N . LYS A 1 136 ? 14.655 44.883 54.240 1.00 85.50 136 LYS A N 1
ATOM 1090 C CA . LYS A 1 136 ? 14.501 45.714 55.449 1.00 85.50 136 LYS A CA 1
ATOM 1091 C C . LYS A 1 136 ? 13.981 47.133 55.164 1.00 85.50 136 LYS A C 1
ATOM 1093 O O . LYS A 1 136 ? 13.459 47.761 56.077 1.00 85.50 136 LYS A O 1
ATOM 1098 N N . ASP A 1 137 ? 14.077 47.589 53.917 1.00 86.06 137 ASP A N 1
ATOM 1099 C CA . ASP A 1 137 ? 13.599 48.896 53.454 1.00 86.06 137 ASP A CA 1
ATOM 1100 C C . ASP A 1 137 ? 12.152 48.840 52.928 1.00 86.06 137 ASP A C 1
ATOM 1102 O O . ASP A 1 137 ? 11.634 49.835 52.430 1.00 86.06 137 ASP A O 1
ATOM 1106 N N . GLY A 1 138 ? 11.497 47.674 53.002 1.00 83.88 138 GLY A N 1
ATOM 1107 C CA . GLY A 1 138 ? 10.135 47.470 52.506 1.00 83.88 138 GLY A CA 1
ATOM 1108 C C . GLY A 1 138 ? 10.031 47.264 50.991 1.00 83.88 138 GLY A C 1
ATOM 1109 O O . GLY A 1 138 ? 8.923 47.252 50.459 1.00 83.88 138 GLY A O 1
ATOM 1110 N N . ASN A 1 139 ? 11.148 47.060 50.285 1.00 89.00 139 ASN A N 1
ATOM 1111 C CA . ASN A 1 139 ? 11.175 46.806 48.842 1.00 89.00 139 ASN A CA 1
ATOM 1112 C C . ASN A 1 139 ? 11.122 45.309 48.527 1.00 89.00 139 ASN A C 1
ATOM 1114 O O . ASN A 1 139 ? 11.793 44.501 49.167 1.00 89.00 139 ASN A O 1
ATOM 1118 N N . GLN A 1 140 ? 10.363 44.928 47.502 1.00 88.44 140 GLN A N 1
ATOM 1119 C CA . GLN A 1 140 ? 10.225 43.535 47.084 1.00 88.44 140 GLN A CA 1
ATOM 1120 C C . GLN A 1 140 ? 11.438 43.079 46.243 1.00 88.44 140 GLN A C 1
ATOM 1122 O O . GL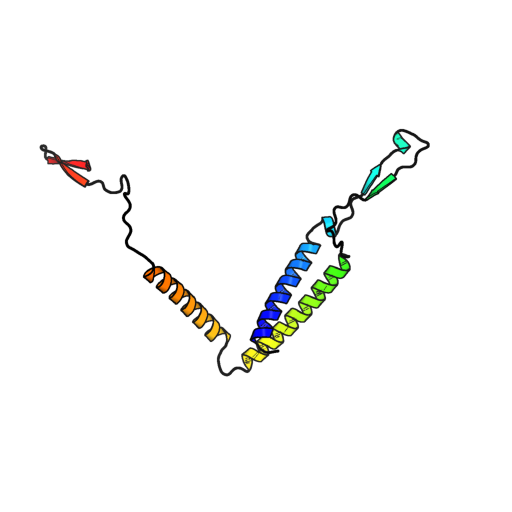N A 1 140 ? 11.683 43.612 45.163 1.00 88.44 140 GLN A O 1
ATOM 1127 N N . THR A 1 141 ? 12.182 42.069 46.705 1.00 82.81 141 THR A N 1
ATOM 1128 C CA . THR A 1 141 ? 13.386 41.524 46.039 1.00 82.81 141 THR A CA 1
ATOM 1129 C C . THR A 1 141 ? 13.263 40.024 45.744 1.00 82.81 141 THR A C 1
ATOM 1131 O O . THR A 1 141 ? 12.787 39.292 46.616 1.00 82.81 141 THR A O 1
ATOM 1134 N N . PRO A 1 142 ? 13.672 39.546 44.549 1.00 82.62 142 PRO A N 1
ATOM 1135 C CA . PRO A 1 142 ? 13.599 38.131 44.191 1.00 82.62 142 PRO A CA 1
ATOM 1136 C C . PRO A 1 142 ? 14.684 37.280 44.880 1.00 82.62 142 PRO A C 1
ATOM 1138 O O . PRO A 1 142 ? 15.794 37.772 45.085 1.00 82.62 142 PRO A O 1
ATOM 1141 N N . TYR A 1 143 ? 14.389 36.006 45.164 1.00 71.50 143 TYR A N 1
ATOM 1142 C CA . TYR A 1 143 ? 15.336 34.973 45.622 1.00 71.50 143 TYR A CA 1
ATOM 1143 C C . TYR A 1 143 ? 15.178 33.657 44.850 1.00 71.50 143 TYR A C 1
ATOM 1145 O O . TYR A 1 143 ? 14.071 33.404 44.305 1.00 71.50 143 TYR A O 1
#

Secondary structure (DSSP, 8-state):
--HHHHHHHHHHHHHHHHHHHHHHH-HHHH---EEEE-GGGT-TTSPPEEEE-----TT---HHHHHHHHHHHHHHHHHHHHHHHHHHHTSSS-HHHHHHHHHHHHHHHHHHHHHHH--------TTS---EEE-TTS-EEE-

Sequence (143 aa):
MNLKEAFQMQKILSRLLEEAASYLDDTDNVMTVTEKHLRSKVVPEQADEDVDCSEKFYMAYDPMTVLRAWHALMEEKERLGRAITQAKATMALNFDTAAEENKARRRFLKTLARLSEQRSTSRMKRGAGKGYVFNKDGNQTPY

Foldseek 3Di:
DDLVVLVVVLVVLVVLLVVLVVLLVPCLLADWDWDWAPVCVVPVVDDIDIDTPRPHDPVSDDNVVSVVVSVVSVVVSVVSVVVSVVVCVPDPDNPVVVVVVVVVVVVVVVVVVVVVPDDDDDDDDPPPDWDWDQDPVRDIDTD